Protein AF-A0A7J4JTC9-F1 (afdb_monomer_lite)

Radius of gyration: 11.93 Å; chains: 1; bounding box: 24×43×24 Å

Foldseek 3Di:
DDPPPDDLLVVLLVCLVVVPDDDLVNLVVSVVRDDPVVNVVVVVVPDPVSVVVSVVSNVVSPPDD

Structure (mmCIF, N/CA/C/O backbone):
data_AF-A0A7J4JTC9-F1
#
_entry.id   AF-A0A7J4JTC9-F1
#
loop_
_atom_site.group_PDB
_atom_site.id
_atom_site.type_symbol
_atom_site.label_atom_id
_atom_site.label_alt_id
_atom_site.label_comp_id
_atom_site.label_asym_id
_atom_site.label_entity_id
_atom_site.label_seq_id
_atom_site.pdbx_PDB_ins_code
_atom_site.Cartn_x
_atom_site.Cartn_y
_atom_site.Cartn_z
_atom_site.occupancy
_atom_site.B_iso_or_equiv
_atom_site.auth_seq_id
_atom_site.auth_comp_id
_atom_site.auth_asym_id
_atom_site.auth_atom_id
_atom_site.pdbx_PDB_model_num
ATOM 1 N N . MET A 1 1 ? 8.532 -23.739 11.865 1.00 35.62 1 MET A N 1
ATOM 2 C CA . MET A 1 1 ? 7.602 -23.414 10.764 1.00 35.62 1 MET A CA 1
ATOM 3 C C . MET A 1 1 ? 7.553 -21.898 10.623 1.00 35.62 1 MET A C 1
ATOM 5 O O . MET A 1 1 ? 6.835 -21.253 11.370 1.00 35.62 1 MET A O 1
ATOM 9 N N . TYR A 1 2 ? 8.391 -21.312 9.763 1.00 47.94 2 TYR A N 1
ATOM 10 C CA . TYR A 1 2 ? 8.291 -19.888 9.427 1.00 47.94 2 TYR A CA 1
ATOM 11 C C . TYR A 1 2 ? 7.178 -19.759 8.387 1.00 47.94 2 TYR A C 1
ATOM 13 O O . TYR A 1 2 ? 7.412 -20.024 7.211 1.00 47.94 2 TYR A O 1
ATOM 21 N N . LEU A 1 3 ? 5.957 -19.414 8.808 1.00 43.56 3 LEU A N 1
ATOM 22 C CA . LEU A 1 3 ? 5.017 -18.833 7.852 1.00 43.56 3 LEU A CA 1
ATOM 23 C C . LEU A 1 3 ? 5.663 -17.524 7.380 1.00 43.56 3 LEU A C 1
ATOM 25 O O . LEU A 1 3 ? 5.997 -16.704 8.239 1.00 43.56 3 LEU A O 1
ATOM 29 N N . PRO A 1 4 ? 5.880 -17.306 6.072 1.00 48.62 4 PRO A N 1
ATOM 30 C CA . PRO A 1 4 ? 6.308 -16.011 5.580 1.00 48.62 4 PRO A CA 1
ATOM 31 C C . PRO A 1 4 ? 5.129 -15.059 5.769 1.00 48.62 4 PRO A C 1
ATOM 33 O O . PRO A 1 4 ? 4.297 -14.884 4.883 1.00 48.62 4 PRO A O 1
ATOM 36 N N . VAL A 1 5 ? 5.014 -14.488 6.964 1.00 51.06 5 VAL A N 1
ATOM 37 C CA . VAL A 1 5 ? 4.132 -13.353 7.194 1.00 51.06 5 VAL A CA 1
ATOM 38 C C . VAL A 1 5 ? 4.698 -12.259 6.302 1.00 51.06 5 VAL A C 1
ATOM 40 O O . VAL A 1 5 ? 5.837 -11.831 6.491 1.00 51.06 5 VAL A O 1
ATOM 43 N N . SER A 1 6 ? 3.970 -11.916 5.240 1.00 63.03 6 SER A N 1
ATOM 44 C CA . SER A 1 6 ? 4.410 -10.888 4.304 1.00 63.03 6 SER A CA 1
ATOM 45 C C . SER A 1 6 ? 4.689 -9.609 5.086 1.00 63.03 6 SER A C 1
ATOM 47 O O . SER A 1 6 ? 3.831 -9.157 5.844 1.00 63.03 6 SER A O 1
ATOM 49 N N . ASP A 1 7 ? 5.897 -9.053 4.922 1.00 79.00 7 ASP A N 1
ATOM 50 C CA . ASP A 1 7 ? 6.252 -7.739 5.460 1.00 79.00 7 ASP A CA 1
ATOM 51 C C . ASP A 1 7 ? 5.113 -6.744 5.181 1.00 79.00 7 ASP A C 1
ATOM 53 O O . ASP A 1 7 ? 4.485 -6.779 4.115 1.00 79.00 7 ASP A O 1
ATOM 57 N N . VAL A 1 8 ? 4.870 -5.833 6.123 1.00 84.62 8 VAL A N 1
ATOM 58 C CA . VAL A 1 8 ? 3.800 -4.827 6.042 1.00 84.62 8 VAL A CA 1
ATOM 59 C C . VAL A 1 8 ? 3.855 -4.054 4.715 1.00 84.62 8 VAL A C 1
ATOM 61 O O . VAL A 1 8 ? 2.814 -3.764 4.125 1.00 84.62 8 VAL A O 1
ATOM 64 N N . GLU A 1 9 ? 5.054 -3.804 4.17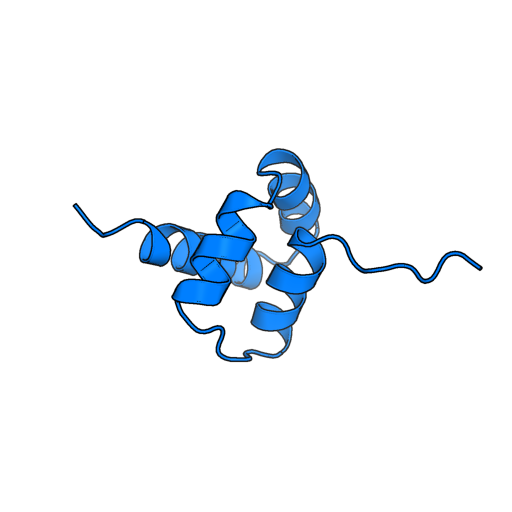3 1.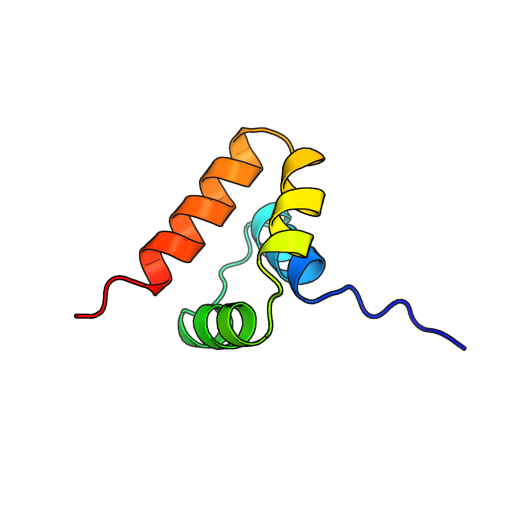00 85.25 9 GLU A N 1
ATOM 65 C CA . GLU A 1 9 ? 5.223 -3.147 2.872 1.00 85.25 9 GLU A CA 1
ATOM 66 C C . GLU A 1 9 ? 4.727 -3.994 1.695 1.00 85.25 9 GLU A C 1
ATOM 68 O O . GLU A 1 9 ? 4.143 -3.453 0.755 1.00 85.25 9 GLU A O 1
ATOM 73 N N . LYS A 1 10 ? 4.948 -5.315 1.722 1.00 84.00 10 LYS A N 1
ATOM 74 C CA . LYS A 1 10 ? 4.445 -6.220 0.677 1.00 84.00 10 LYS A CA 1
ATOM 75 C C . LYS A 1 10 ? 2.934 -6.294 0.730 1.00 84.00 10 LYS A C 1
ATOM 77 O O . LYS A 1 10 ? 2.306 -6.170 -0.312 1.00 84.00 10 LYS A O 1
ATOM 82 N N . THR A 1 11 ? 2.377 -6.431 1.929 1.00 86.56 11 THR A N 1
ATOM 83 C CA . THR A 1 11 ? 0.930 -6.440 2.152 1.00 86.56 11 THR A CA 1
ATOM 84 C C . THR A 1 11 ? 0.294 -5.161 1.611 1.00 86.56 11 THR A C 1
ATOM 86 O O . THR A 1 11 ? -0.668 -5.230 0.855 1.00 86.56 11 THR A O 1
ATOM 89 N N . LEU A 1 12 ? 0.883 -3.989 1.885 1.00 84.94 12 LEU A N 1
ATOM 90 C CA . LEU A 1 12 ? 0.425 -2.724 1.306 1.00 84.94 12 LEU A CA 1
ATOM 91 C C . LEU A 1 12 ? 0.425 -2.770 -0.230 1.00 84.94 12 LEU A C 1
ATOM 93 O O . LEU A 1 12 ? -0.572 -2.422 -0.856 1.00 84.94 12 LEU A O 1
ATOM 97 N N . ILE A 1 13 ? 1.530 -3.202 -0.847 1.00 84.69 13 ILE A N 1
ATOM 98 C CA . ILE A 1 13 ? 1.635 -3.318 -2.311 1.00 84.69 13 ILE A CA 1
ATOM 99 C C . ILE A 1 13 ? 0.585 -4.289 -2.867 1.00 84.69 13 ILE A C 1
ATOM 101 O O . ILE A 1 13 ? 0.014 -4.013 -3.922 1.00 84.69 13 ILE A O 1
ATOM 105 N N . ASP A 1 14 ? 0.319 -5.382 -2.158 1.00 85.12 14 ASP A N 1
ATOM 106 C CA . ASP A 1 14 ? -0.655 -6.409 -2.516 1.00 85.12 14 ASP A CA 1
ATOM 107 C C . ASP A 1 14 ? -2.082 -5.842 -2.544 1.00 85.12 14 ASP A C 1
ATOM 109 O O . ASP A 1 14 ? -2.762 -5.944 -3.564 1.00 85.12 14 ASP A O 1
ATOM 113 N N . PHE A 1 15 ? -2.480 -5.070 -1.526 1.00 85.38 15 PHE A N 1
ATOM 114 C CA . PHE A 1 15 ? -3.755 -4.341 -1.533 1.00 85.38 15 PHE A CA 1
ATOM 115 C C . PHE A 1 15 ? -3.905 -3.435 -2.771 1.00 85.38 15 PHE A C 1
ATOM 117 O O . PHE A 1 15 ? -4.951 -3.420 -3.427 1.00 85.38 15 PHE A O 1
ATOM 124 N N . PHE A 1 16 ? -2.846 -2.713 -3.164 1.00 82.75 16 PHE A N 1
ATOM 125 C CA . PHE A 1 16 ? -2.869 -1.907 -4.395 1.00 82.75 16 PHE A CA 1
ATOM 126 C C . PHE A 1 16 ? -2.872 -2.751 -5.675 1.00 82.75 16 PHE A C 1
ATOM 128 O O . PHE A 1 16 ? -3.416 -2.303 -6.695 1.00 82.75 16 PHE A O 1
ATOM 135 N N . HIS A 1 17 ? -2.279 -3.946 -5.640 1.00 82.25 17 HIS A N 1
ATOM 136 C CA . HIS A 1 17 ? -2.289 -4.911 -6.735 1.00 82.25 17 HIS A CA 1
ATOM 137 C C . HIS A 1 17 ? -3.694 -5.454 -6.985 1.00 82.25 17 HIS A C 1
ATOM 139 O O . HIS A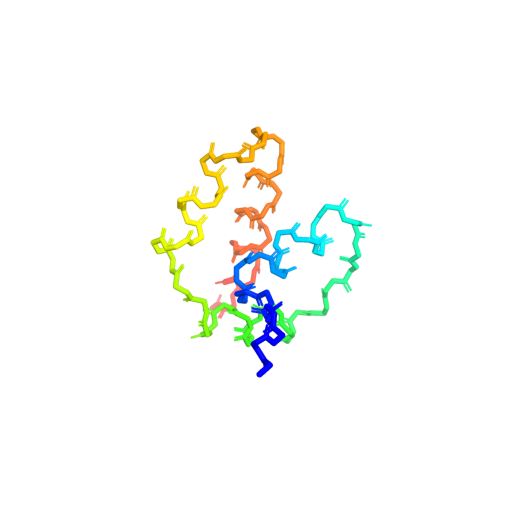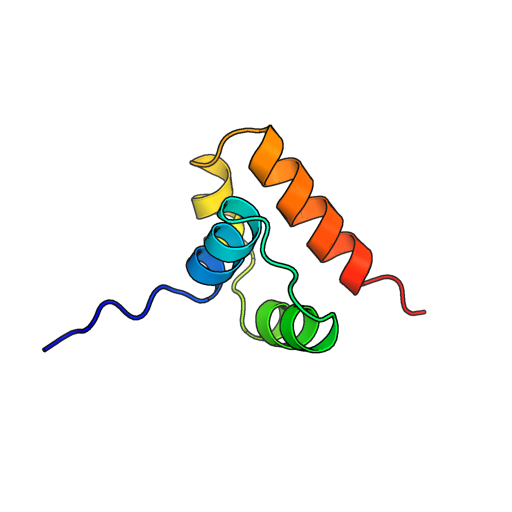 1 17 ? -4.191 -5.352 -8.109 1.00 82.25 17 HIS A O 1
ATOM 145 N N . PHE A 1 18 ? -4.365 -5.901 -5.925 1.00 83.25 18 PHE A N 1
ATOM 146 C CA . PHE A 1 18 ? -5.740 -6.395 -5.959 1.00 83.25 18 PHE A CA 1
ATOM 147 C C . PHE A 1 18 ? -6.790 -5.282 -6.078 1.00 83.25 18 PHE A C 1
ATOM 149 O O . PHE A 1 18 ? -7.970 -5.564 -6.270 1.00 83.25 18 PHE A O 1
ATOM 156 N N . ARG A 1 19 ? -6.363 -4.007 -6.069 1.00 79.00 19 ARG A N 1
ATOM 157 C CA . ARG A 1 19 ? -7.237 -2.815 -6.089 1.00 79.00 19 ARG A CA 1
ATOM 158 C C . ARG A 1 19 ? -8.249 -2.824 -4.947 1.00 79.00 19 ARG A C 1
ATOM 160 O O . ARG A 1 19 ? -9.340 -2.268 -5.077 1.00 79.00 19 ARG A O 1
ATOM 167 N N . GLU A 1 20 ? -7.876 -3.449 -3.846 1.00 79.50 20 GLU A N 1
ATOM 168 C CA . GLU A 1 20 ? -8.727 -3.567 -2.688 1.00 79.50 20 GLU A CA 1
ATOM 169 C C . GLU A 1 20 ? -8.657 -2.265 -1.884 1.00 79.50 20 GLU A C 1
ATOM 171 O O . GLU A 1 20 ? -7.627 -1.584 -1.805 1.00 79.50 20 GLU A O 1
ATOM 176 N N . ARG A 1 21 ? -9.812 -1.840 -1.380 1.00 76.31 21 ARG A N 1
ATOM 177 C CA . ARG A 1 21 ? -9.968 -0.516 -0.793 1.00 76.31 21 ARG A CA 1
ATOM 178 C C . ARG A 1 21 ? -9.562 -0.578 0.676 1.00 76.31 21 ARG A C 1
ATOM 180 O O . ARG A 1 21 ? -10.346 -0.996 1.516 1.00 76.31 21 ARG A O 1
ATOM 187 N N . LEU A 1 22 ? -8.347 -0.128 0.977 1.00 80.19 22 LEU A N 1
ATOM 188 C CA . LEU A 1 22 ? -7.896 0.054 2.355 1.00 80.19 22 LEU A CA 1
ATOM 189 C C . LEU A 1 22 ? -8.629 1.243 3.005 1.00 80.19 22 LEU A C 1
ATOM 191 O O . LEU A 1 22 ? -8.634 2.335 2.421 1.00 80.19 22 LEU A O 1
ATOM 195 N N . PRO A 1 23 ? -9.229 1.071 4.197 1.00 83.62 23 PRO A N 1
ATOM 196 C CA . PRO A 1 23 ? -9.740 2.195 4.970 1.00 83.62 23 PRO A CA 1
ATOM 197 C C . PRO A 1 23 ? -8.588 3.123 5.382 1.00 83.62 23 PRO A C 1
ATOM 199 O O . PRO A 1 23 ? -7.441 2.691 5.520 1.00 83.62 23 PRO A O 1
ATOM 202 N N . GLN A 1 24 ? -8.886 4.414 5.554 1.00 80.19 24 GLN A N 1
ATOM 203 C CA . GLN A 1 24 ? -7.864 5.422 5.859 1.00 80.19 24 GLN A CA 1
ATOM 204 C C . GLN A 1 24 ? -7.129 5.125 7.172 1.00 80.19 24 GLN A C 1
ATOM 206 O O . GLN A 1 24 ? -5.904 5.201 7.185 1.00 80.19 24 GLN A O 1
ATOM 211 N N . ASP A 1 25 ? -7.836 4.695 8.218 1.00 82.88 25 ASP A N 1
ATOM 212 C CA . ASP A 1 25 ? -7.235 4.282 9.493 1.00 82.88 25 ASP A CA 1
ATOM 213 C C . ASP A 1 25 ? -6.206 3.159 9.326 1.00 82.88 25 ASP A C 1
ATOM 215 O O . ASP A 1 25 ? -5.083 3.265 9.816 1.00 82.88 25 ASP A O 1
ATOM 219 N N . ALA A 1 26 ? -6.532 2.122 8.545 1.00 84.06 26 ALA A N 1
ATOM 220 C CA . ALA A 1 26 ? -5.589 1.037 8.273 1.00 84.06 26 ALA A CA 1
ATOM 221 C C . ALA A 1 26 ? -4.356 1.536 7.506 1.00 84.06 26 ALA A C 1
ATOM 223 O O . ALA A 1 26 ? -3.243 1.090 7.764 1.00 84.06 26 ALA A O 1
ATOM 224 N N . LEU A 1 27 ? -4.530 2.486 6.583 1.00 82.62 27 LEU A N 1
ATOM 225 C CA . LEU A 1 27 ? -3.424 3.126 5.865 1.00 82.62 27 LEU A CA 1
ATOM 226 C C . LEU A 1 27 ? -2.495 3.901 6.808 1.00 82.62 27 LEU A C 1
ATOM 228 O O . LEU A 1 27 ? -1.278 3.849 6.621 1.00 82.62 27 LEU A O 1
ATOM 232 N N . VAL A 1 28 ? -3.045 4.589 7.811 1.00 84.19 28 VAL A N 1
ATOM 233 C CA . VAL A 1 28 ? -2.266 5.301 8.835 1.00 84.19 28 VAL A CA 1
ATOM 234 C C . VAL A 1 28 ? -1.487 4.310 9.697 1.00 84.19 28 VAL A C 1
ATOM 236 O O . VAL A 1 28 ? -0.272 4.453 9.827 1.00 84.19 28 VAL A O 1
ATOM 239 N N . GLU A 1 29 ? -2.133 3.260 10.204 1.00 85.38 29 GLU A N 1
ATOM 240 C CA . GLU A 1 29 ? -1.468 2.227 11.011 1.00 85.38 29 GLU A CA 1
ATOM 241 C C . GLU A 1 29 ? -0.361 1.499 10.235 1.00 85.38 29 GLU A C 1
ATOM 243 O O . GLU A 1 29 ? 0.753 1.311 10.736 1.00 85.38 29 GLU A O 1
ATOM 248 N N . ILE A 1 30 ? -0.636 1.137 8.977 1.00 84.56 30 ILE A N 1
ATOM 249 C CA . ILE A 1 30 ? 0.352 0.532 8.079 1.00 84.56 30 ILE A CA 1
ATOM 250 C C . ILE A 1 30 ? 1.521 1.492 7.868 1.00 84.56 30 ILE A C 1
ATOM 252 O O . ILE A 1 30 ? 2.672 1.075 7.961 1.00 84.56 30 ILE A O 1
ATOM 256 N N . LYS A 1 31 ? 1.251 2.781 7.635 1.00 83.25 31 LYS A N 1
ATOM 257 C CA . LYS A 1 31 ? 2.288 3.801 7.453 1.00 83.25 31 LYS A CA 1
ATOM 258 C C . LYS A 1 31 ? 3.152 3.982 8.704 1.00 83.25 31 LYS A C 1
ATOM 260 O O . LYS A 1 31 ? 4.349 4.196 8.555 1.00 83.25 31 LYS A O 1
ATOM 265 N N . MET A 1 32 ? 2.578 3.882 9.904 1.00 84.69 32 MET A N 1
ATOM 266 C CA . MET A 1 32 ? 3.320 3.983 11.170 1.00 84.69 32 MET A CA 1
ATOM 267 C C . MET A 1 32 ? 4.245 2.788 11.418 1.00 84.69 32 MET A C 1
ATOM 269 O O . MET A 1 32 ? 5.283 2.938 12.056 1.00 84.69 32 MET A O 1
ATOM 273 N N . ARG A 1 33 ? 3.875 1.602 10.924 1.00 85.50 33 ARG A N 1
ATOM 274 C CA . ARG A 1 33 ? 4.649 0.358 11.087 1.00 85.50 33 ARG A CA 1
ATOM 275 C C . ARG A 1 33 ? 5.597 0.058 9.930 1.00 85.50 33 ARG A C 1
ATOM 277 O O . ARG A 1 33 ? 6.483 -0.780 10.068 1.00 85.50 33 ARG A O 1
ATOM 284 N N . MET A 1 34 ? 5.379 0.711 8.798 1.00 84.75 34 MET A N 1
ATOM 285 C CA . MET A 1 34 ? 6.151 0.566 7.573 1.00 84.75 34 MET A CA 1
ATOM 286 C C . MET A 1 34 ? 7.543 1.179 7.705 1.00 84.75 34 MET A C 1
ATOM 288 O O . MET A 1 34 ? 7.708 2.319 8.139 1.00 84.75 34 MET A O 1
ATOM 292 N N . ASP A 1 35 ? 8.533 0.479 7.167 1.00 86.81 35 ASP A N 1
ATOM 293 C CA . ASP A 1 35 ? 9.847 1.031 6.896 1.00 86.81 35 ASP A CA 1
ATOM 294 C C . ASP A 1 35 ? 9.895 1.621 5.474 1.00 86.81 35 ASP A C 1
ATOM 296 O O . ASP A 1 35 ? 9.791 0.931 4.452 1.00 86.81 35 ASP A O 1
ATOM 300 N N . GLY A 1 36 ? 10.068 2.942 5.394 1.00 83.31 36 GLY A N 1
ATOM 301 C CA . GLY A 1 36 ? 10.097 3.660 4.118 1.00 83.31 36 GLY A CA 1
ATOM 302 C C . GLY A 1 36 ? 11.248 3.240 3.193 1.00 83.31 36 GLY A C 1
ATOM 303 O O . GLY A 1 36 ? 11.095 3.304 1.969 1.00 83.31 36 GLY A O 1
ATOM 304 N N . LYS A 1 37 ? 12.384 2.772 3.738 1.00 86.25 37 LYS A N 1
ATOM 305 C CA . LYS A 1 37 ? 13.501 2.268 2.922 1.00 86.25 37 LYS A CA 1
ATOM 306 C C . LYS A 1 37 ? 13.139 0.921 2.306 1.00 86.25 37 LYS A C 1
ATOM 308 O O . LYS A 1 37 ? 13.308 0.762 1.095 1.00 86.25 37 LYS A O 1
ATOM 313 N N . LYS A 1 38 ? 12.586 -0.010 3.092 1.00 86.69 38 LYS A N 1
ATOM 314 C CA . LYS A 1 38 ? 12.085 -1.300 2.585 1.00 86.69 38 LYS A CA 1
ATOM 315 C C . LYS A 1 38 ? 11.022 -1.104 1.514 1.00 86.69 38 LYS A C 1
ATOM 317 O O . LYS A 1 38 ? 11.116 -1.712 0.447 1.00 86.69 38 LYS A O 1
ATOM 322 N N . LEU A 1 39 ? 10.050 -0.220 1.752 1.00 86.44 39 LEU A N 1
ATOM 323 C CA . LEU A 1 39 ? 9.014 0.068 0.763 1.00 86.44 39 LEU A CA 1
ATOM 324 C C . LEU A 1 39 ? 9.644 0.577 -0.538 1.00 86.44 39 LEU A C 1
ATOM 326 O O . LEU A 1 39 ? 9.276 0.118 -1.617 1.00 86.44 39 LEU A O 1
ATOM 330 N N . GLY A 1 40 ? 10.614 1.490 -0.449 1.00 85.50 40 GLY A N 1
ATOM 331 C CA . GLY A 1 40 ? 11.351 1.992 -1.607 1.00 85.50 40 GLY A CA 1
ATOM 332 C C . GLY A 1 40 ? 12.005 0.875 -2.428 1.00 85.50 40 GLY A C 1
ATOM 333 O O . GLY A 1 40 ? 11.859 0.850 -3.652 1.00 85.50 40 GLY A O 1
ATOM 334 N N . GLU A 1 41 ? 12.662 -0.079 -1.768 1.00 89.19 41 GLU A N 1
ATOM 335 C CA . GLU A 1 41 ? 13.281 -1.242 -2.417 1.00 89.19 41 GLU A CA 1
ATOM 336 C C . GLU A 1 41 ? 12.250 -2.147 -3.108 1.00 89.19 41 GLU A C 1
ATOM 338 O O . GLU A 1 41 ? 12.442 -2.543 -4.262 1.00 89.19 41 GLU A O 1
ATOM 343 N N . TYR A 1 42 ? 11.112 -2.421 -2.464 1.00 86.62 42 TYR A N 1
ATOM 344 C CA . TYR A 1 42 ? 10.031 -3.196 -3.082 1.00 86.62 42 TYR A CA 1
ATOM 345 C C . TYR A 1 42 ? 9.391 -2.460 -4.265 1.00 86.62 42 TYR A C 1
ATOM 347 O O . TYR A 1 42 ? 9.142 -3.046 -5.323 1.00 86.62 42 TYR A O 1
ATOM 355 N N . LEU A 1 43 ? 9.180 -1.152 -4.130 1.00 85.81 43 LEU A N 1
ATOM 356 C CA . LEU A 1 43 ? 8.613 -0.310 -5.175 1.00 85.81 43 LEU A CA 1
ATOM 357 C C . LEU A 1 43 ? 9.528 -0.203 -6.397 1.00 85.81 43 LEU A C 1
ATOM 359 O O . LEU A 1 43 ? 9.012 -0.144 -7.514 1.00 85.81 43 LEU A O 1
ATOM 363 N N . LYS A 1 44 ? 10.860 -0.232 -6.239 1.00 86.81 44 LYS A N 1
ATOM 364 C CA . LYS A 1 44 ? 11.804 -0.283 -7.375 1.00 86.81 44 LYS A CA 1
ATOM 365 C C . LYS A 1 44 ? 11.554 -1.492 -8.277 1.00 86.81 44 LYS A C 1
ATOM 367 O O . LYS A 1 44 ? 11.636 -1.353 -9.496 1.00 86.81 44 LYS A O 1
ATOM 372 N N . ARG A 1 45 ? 11.196 -2.639 -7.689 1.00 86.31 45 ARG A N 1
ATOM 373 C CA . ARG A 1 45 ? 10.859 -3.878 -8.413 1.00 86.31 45 ARG A CA 1
ATOM 374 C C . ARG A 1 45 ? 9.449 -3.860 -9.011 1.00 86.31 45 ARG A C 1
ATOM 376 O O . ARG A 1 45 ? 9.142 -4.668 -9.879 1.00 86.31 45 ARG A O 1
ATOM 383 N N . CYS A 1 46 ? 8.600 -2.925 -8.588 1.00 84.00 46 CYS A N 1
ATOM 384 C CA . CYS A 1 46 ? 7.244 -2.777 -9.101 1.00 84.00 46 CYS A CA 1
ATOM 385 C C . CYS A 1 46 ? 7.169 -1.902 -10.372 1.00 84.00 46 CYS A C 1
ATOM 387 O O . CYS A 1 46 ? 7.948 -0.952 -10.560 1.00 84.00 46 CYS A O 1
ATOM 389 N N . PRO A 1 47 ? 6.163 -2.139 -11.238 1.00 87.75 47 PRO A N 1
ATOM 390 C CA . PRO A 1 47 ? 5.923 -1.312 -12.415 1.00 87.75 47 PRO A CA 1
ATOM 391 C C . PRO A 1 47 ? 5.589 0.135 -12.028 1.00 87.75 47 PRO A C 1
ATOM 393 O O . PRO A 1 47 ? 4.969 0.407 -10.998 1.00 87.75 47 PRO A O 1
ATOM 396 N N . LYS A 1 48 ? 5.961 1.089 -12.893 1.00 85.25 48 LYS A N 1
ATOM 397 C CA . LYS A 1 48 ? 5.828 2.539 -12.640 1.00 85.25 48 LYS A CA 1
ATOM 398 C C . LYS A 1 48 ? 4.405 2.951 -12.234 1.00 85.25 48 LYS A C 1
ATOM 400 O O . LYS A 1 48 ? 4.246 3.773 -11.338 1.00 85.25 48 LYS A O 1
ATOM 405 N N . ARG A 1 49 ? 3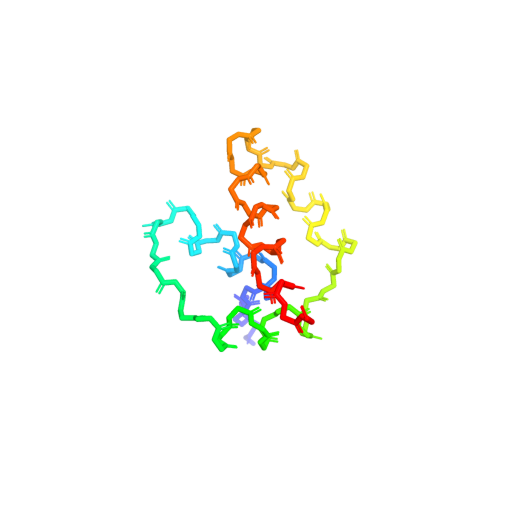.374 2.336 -12.831 1.00 85.50 49 ARG A N 1
ATOM 406 C CA . ARG A 1 49 ? 1.961 2.582 -12.479 1.00 85.50 49 ARG A CA 1
ATOM 407 C C . ARG A 1 49 ? 1.648 2.237 -11.019 1.00 85.50 49 ARG A C 1
ATOM 409 O O . ARG A 1 49 ? 0.938 2.994 -10.366 1.00 85.50 49 ARG A O 1
ATOM 416 N N . MET A 1 50 ? 2.201 1.135 -10.508 1.00 85.12 50 MET A N 1
ATOM 417 C CA . MET A 1 50 ? 2.005 0.716 -9.118 1.00 85.12 50 MET A CA 1
ATOM 418 C C . MET A 1 50 ? 2.691 1.682 -8.155 1.00 85.12 50 MET A C 1
ATOM 420 O O . MET A 1 50 ? 2.071 2.154 -7.209 1.00 85.12 50 MET A O 1
ATOM 424 N N . ARG A 1 51 ? 3.937 2.069 -8.460 1.00 87.25 51 ARG A N 1
ATOM 425 C CA . ARG A 1 51 ? 4.684 3.053 -7.661 1.00 87.25 51 ARG A CA 1
ATOM 426 C C . ARG A 1 51 ? 3.934 4.366 -7.501 1.00 87.25 51 ARG A C 1
ATOM 428 O O . ARG A 1 51 ? 3.871 4.902 -6.401 1.00 87.25 51 ARG A O 1
ATOM 435 N N . VAL A 1 52 ? 3.358 4.874 -8.591 1.00 87.25 52 VAL A N 1
ATOM 436 C CA . VAL A 1 52 ? 2.588 6.124 -8.566 1.00 87.25 52 VAL A CA 1
ATOM 437 C C . VAL A 1 52 ? 1.332 5.977 -7.707 1.00 87.25 52 VAL A C 1
ATOM 439 O O . VAL A 1 52 ? 1.060 6.862 -6.902 1.00 87.25 52 VAL A O 1
ATOM 442 N N . LYS A 1 53 ? 0.602 4.858 -7.817 1.00 85.06 53 LYS A N 1
ATOM 443 C CA . LYS A 1 53 ? -0.583 4.594 -6.986 1.00 85.06 53 LYS A CA 1
ATOM 444 C C . LYS A 1 53 ? -0.252 4.546 -5.497 1.00 85.06 53 LYS A C 1
ATOM 446 O O . LYS A 1 53 ? -0.870 5.274 -4.728 1.00 85.06 53 LYS A O 1
ATOM 451 N N . VAL A 1 54 ? 0.743 3.743 -5.119 1.00 84.44 54 VAL A N 1
ATOM 452 C CA . VAL A 1 54 ? 1.170 3.594 -3.720 1.00 84.44 54 VAL A CA 1
ATOM 453 C C . VAL A 1 54 ? 1.631 4.943 -3.167 1.00 84.44 54 VAL A C 1
ATOM 455 O O . VAL A 1 54 ? 1.180 5.365 -2.107 1.00 84.44 54 VAL A O 1
ATOM 458 N N . ARG A 1 55 ? 2.457 5.683 -3.919 1.00 83.88 55 ARG A N 1
ATOM 459 C CA . ARG A 1 55 ? 2.935 7.007 -3.499 1.00 83.88 55 ARG A CA 1
ATOM 460 C C . ARG A 1 55 ? 1.794 8.013 -3.328 1.00 83.88 55 ARG A C 1
ATOM 462 O O . ARG A 1 55 ? 1.792 8.751 -2.349 1.00 83.88 55 ARG A O 1
ATOM 469 N N . ASN A 1 56 ? 0.831 8.041 -4.251 1.00 85.19 56 ASN A N 1
ATOM 470 C CA . ASN A 1 56 ? -0.322 8.938 -4.158 1.00 85.19 56 ASN A CA 1
ATOM 471 C C . ASN A 1 56 ? -1.214 8.602 -2.960 1.00 85.19 56 ASN A C 1
ATOM 473 O O . ASN A 1 56 ? -1.677 9.513 -2.285 1.00 85.19 56 ASN A O 1
ATOM 477 N N . ALA A 1 57 ? -1.430 7.320 -2.666 1.00 81.50 57 ALA A N 1
ATOM 478 C CA . ALA A 1 57 ? -2.224 6.920 -1.509 1.00 81.50 57 ALA A CA 1
ATOM 479 C C . 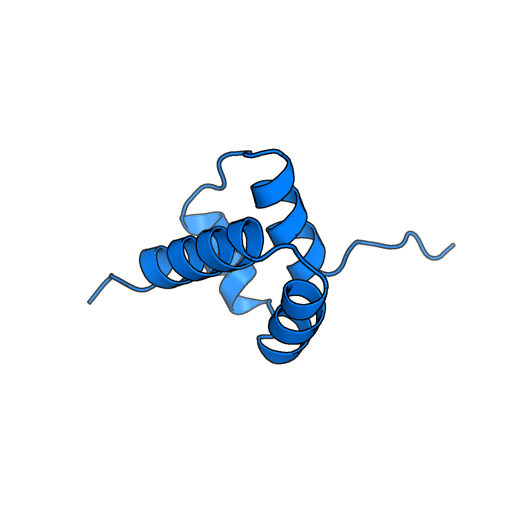ALA A 1 57 ? -1.538 7.265 -0.180 1.00 81.50 57 ALA A C 1
ATOM 481 O O . ALA A 1 57 ? -2.181 7.774 0.736 1.00 81.50 57 ALA A O 1
ATOM 482 N N . LEU A 1 58 ? -0.218 7.076 -0.099 1.00 78.94 58 LEU A N 1
ATOM 483 C CA . LEU A 1 58 ? 0.564 7.486 1.067 1.00 78.94 58 LEU A CA 1
ATOM 484 C C . LEU A 1 58 ? 0.556 9.009 1.257 1.00 78.94 58 LEU A C 1
ATOM 486 O O . LEU A 1 58 ? 0.427 9.473 2.391 1.00 78.94 58 LEU A O 1
ATOM 490 N N . ALA A 1 59 ? 0.639 9.778 0.165 1.00 79.88 59 ALA A N 1
ATOM 491 C CA . ALA A 1 59 ? 0.522 11.236 0.194 1.00 79.88 59 ALA A CA 1
ATOM 492 C C . ALA A 1 59 ? -0.885 11.702 0.611 1.00 79.88 59 ALA A C 1
ATOM 494 O O . ALA A 1 59 ? -1.009 12.648 1.383 1.00 79.88 59 ALA A O 1
ATOM 495 N N . ALA A 1 60 ? -1.940 11.015 0.160 1.00 70.94 60 ALA A N 1
ATOM 496 C CA . ALA A 1 60 ? -3.321 11.324 0.529 1.00 70.94 60 ALA A CA 1
ATOM 497 C C . ALA A 1 60 ? -3.615 11.059 2.017 1.00 70.94 60 ALA A C 1
ATOM 499 O O . ALA A 1 60 ? -4.394 11.797 2.608 1.00 70.94 60 ALA A O 1
ATOM 500 N N . SER A 1 61 ? -2.958 10.073 2.644 1.00 62.78 61 SER A N 1
ATOM 501 C CA . SER A 1 61 ? -3.088 9.822 4.095 1.00 62.78 61 SER A CA 1
ATOM 502 C C . SER A 1 61 ? -2.426 10.887 4.983 1.00 62.78 61 SER A C 1
ATOM 504 O O . SER A 1 61 ? -2.602 10.864 6.193 1.00 62.78 61 SER A O 1
ATOM 506 N N . GLY A 1 62 ? -1.612 11.784 4.408 1.00 55.06 62 GLY A N 1
ATOM 507 C CA . GLY A 1 62 ? -0.872 12.815 5.145 1.00 55.06 62 GLY A CA 1
ATOM 508 C C . GLY A 1 62 ? -1.449 14.225 5.034 1.00 55.06 62 GLY A C 1
ATOM 509 O O . GLY A 1 62 ? -0.826 15.149 5.538 1.00 55.06 62 GLY A O 1
ATOM 510 N N . LYS A 1 63 ? -2.587 14.419 4.354 1.00 42.94 63 LYS A N 1
ATOM 511 C CA . LYS A 1 63 ? -3.217 15.738 4.212 1.00 42.94 63 LYS A CA 1
ATOM 512 C C . LYS A 1 63 ? -4.299 15.904 5.282 1.00 42.94 63 LYS A C 1
ATOM 514 O O . LYS A 1 63 ? -5.483 15.734 5.014 1.00 42.94 63 LYS A O 1
ATOM 519 N N . GLY A 1 64 ? -3.834 16.155 6.497 1.00 45.59 64 GLY A N 1
ATOM 520 C CA . GLY A 1 64 ? -4.626 16.459 7.683 1.00 45.59 64 GLY A CA 1
ATOM 521 C C . GLY A 1 64 ? -3.817 17.376 8.593 1.00 45.59 64 GLY A C 1
ATOM 522 O O . GLY A 1 64 ? -3.418 16.961 9.673 1.00 45.59 64 GLY A O 1
ATOM 523 N N . GLU A 1 65 ? -3.528 18.575 8.089 1.00 37.25 65 GLU A N 1
ATOM 524 C CA . GLU A 1 65 ? -3.254 19.798 8.855 1.00 37.25 65 GLU A CA 1
ATOM 525 C C . GLU A 1 65 ? -4.179 20.885 8.303 1.00 37.25 65 GLU A C 1
ATOM 527 O O . GLU A 1 65 ? -4.335 20.928 7.054 1.00 37.25 65 GLU A O 1
#

Secondary structure (DSSP, 8-state):
-------HHHHHHHHHHHT----HHHHHHHHHH--HHHHHHHHHHS-HHHHHHHHHHHHHTT---

pLDDT: mean 77.9, std 14.03, range [35.62, 89.19]

Sequence (65 aa):
MYLPVSDVEKTLIDFFHFRERLPQDALVEIKMRMDGKKLGEYLKRCPKRMRVKVRNALAASGKGE